Protein AF-A0A1V0U091-F1 (afdb_monomer_lite)

InterPro domains:
  IPR003346 Transposase IS116/IS110/IS902, C-terminal [PF02371] (34-98)
  IPR047650 Transposase IS110-like [PTHR33055] (3-89)

Organism: NCBI:txid553510

Sequence (161 aa):
MVHTLAKSVLALDEEIAGVDAQIAARFREHRDAEVILSMPGTGLTLDAEFIACTGSDMDAFGSAGRLAGVAGLAPVPRDSGRITGNMRRPHRYHCRLLRVYSPPASVRHPEPSTTTRGPRARATSRQSLPSPAVASTCCGHSSATKRHYSVQPPEPEAVPA

Foldseek 3Di:
DVVVVVVVVVVVVVVVVVVLVVLLVVLVVQPCSVVLVVDPPADSVLSSLLCVVCVVDPCVQVDPVSVCVQLQVFFDWPDDPVRGPRTHRDPDHDPSSVCRVCPVVVPPPPDPDPDPDDDDPDDDDDDDDDDDDDDDDDDDDDDPDPDPPDPDDDDDDDDDD

Structure (mmCIF, N/CA/C/O backbone):
data_AF-A0A1V0U091-F1
#
_entry.id   AF-A0A1V0U091-F1
#
loop_
_atom_site.group_PDB
_atom_site.id
_atom_site.type_symbol
_atom_site.label_atom_id
_atom_site.label_alt_id
_atom_site.label_comp_id
_atom_site.label_asym_id
_atom_site.label_entity_id
_atom_site.label_seq_id
_atom_site.pdbx_PDB_ins_code
_atom_site.Cartn_x
_atom_site.Cartn_y
_atom_site.Cartn_z
_atom_site.occupancy
_atom_site.B_iso_or_equiv
_atom_site.auth_seq_id
_atom_site.auth_comp_id
_atom_site.auth_asym_id
_atom_site.auth_atom_id
_atom_site.pdbx_PDB_model_num
ATOM 1 N N . MET A 1 1 ? -25.895 10.738 25.294 1.00 82.31 1 MET A N 1
ATOM 2 C CA . MET A 1 1 ? -25.303 11.122 23.992 1.00 82.31 1 MET A CA 1
ATOM 3 C C . MET A 1 1 ? -23.923 10.499 23.786 1.00 82.31 1 MET A C 1
ATOM 5 O O . MET A 1 1 ? -23.802 9.668 22.901 1.00 82.31 1 MET A O 1
ATOM 9 N N . VAL A 1 2 ? -22.919 10.797 24.624 1.00 95.06 2 VAL A N 1
ATOM 10 C CA . VAL A 1 2 ? -21.547 10.247 24.478 1.00 95.06 2 VAL A CA 1
ATOM 11 C C . VAL A 1 2 ? -21.509 8.713 24.474 1.00 95.06 2 VAL A C 1
ATOM 13 O O . VAL A 1 2 ? -20.896 8.117 23.600 1.00 95.06 2 VAL A O 1
ATOM 16 N N . HIS A 1 3 ? -22.240 8.066 25.384 1.00 95.44 3 HIS A N 1
ATOM 17 C CA . HIS A 1 3 ? -22.330 6.602 25.442 1.00 95.44 3 HIS A CA 1
ATOM 18 C C . HIS A 1 3 ? -22.890 5.965 24.153 1.00 95.44 3 HIS A C 1
ATOM 20 O O . HIS A 1 3 ? -22.459 4.887 23.759 1.00 95.44 3 HIS A O 1
ATOM 26 N N . THR A 1 4 ? -23.824 6.631 23.469 1.00 96.94 4 THR A N 1
ATOM 27 C CA . THR A 1 4 ? -24.387 6.139 22.201 1.00 96.94 4 THR A CA 1
ATOM 28 C C . THR A 1 4 ? -23.356 6.206 21.074 1.00 96.94 4 THR A C 1
ATOM 30 O O . THR A 1 4 ? -23.215 5.244 20.330 1.00 96.94 4 THR A O 1
ATOM 33 N N . LEU A 1 5 ? -22.598 7.305 20.990 1.00 97.31 5 LEU A N 1
ATOM 34 C CA . LEU A 1 5 ? -21.526 7.466 20.001 1.00 97.31 5 LEU A CA 1
ATOM 35 C C . LEU A 1 5 ? -20.358 6.503 20.254 1.00 97.31 5 LEU A C 1
ATOM 37 O O . LEU A 1 5 ? -19.801 5.944 19.318 1.00 97.31 5 LEU A O 1
ATOM 41 N N . ALA A 1 6 ? -20.011 6.263 21.520 1.00 97.38 6 ALA A N 1
ATOM 42 C CA . ALA A 1 6 ? -18.986 5.282 21.866 1.00 97.38 6 ALA A CA 1
ATOM 43 C C . ALA A 1 6 ? -19.374 3.875 21.379 1.00 97.38 6 ALA A C 1
ATOM 45 O O . ALA A 1 6 ? -18.559 3.185 20.776 1.00 97.38 6 ALA A O 1
ATOM 46 N N . LYS A 1 7 ? -20.641 3.481 21.564 1.00 97.62 7 LYS A N 1
ATOM 47 C CA . LYS A 1 7 ? -21.156 2.206 21.048 1.00 97.62 7 LYS A CA 1
ATOM 48 C C . LYS A 1 7 ? -21.114 2.117 19.523 1.00 97.62 7 LYS A C 1
ATOM 50 O O . LYS A 1 7 ? -20.792 1.056 19.007 1.00 97.62 7 LYS A O 1
ATOM 55 N N . SER A 1 8 ? -21.418 3.201 18.805 1.00 97.12 8 SER A N 1
ATOM 56 C CA . SER A 1 8 ? -21.365 3.176 17.339 1.00 97.12 8 SER A CA 1
ATOM 57 C C . SER A 1 8 ? -19.942 3.054 16.803 1.00 97.12 8 SER A C 1
ATOM 59 O O . SER A 1 8 ? -19.742 2.367 15.813 1.00 97.12 8 SER A O 1
ATOM 61 N N . VAL A 1 9 ? -18.956 3.690 17.447 1.00 97.75 9 VAL A N 1
ATOM 62 C CA . VAL A 1 9 ? -17.548 3.556 17.033 1.00 97.75 9 VAL A CA 1
ATOM 63 C C . VAL A 1 9 ? -17.083 2.106 17.171 1.00 97.75 9 VAL A C 1
ATOM 65 O O . VAL A 1 9 ? -16.547 1.563 16.217 1.00 97.75 9 VAL A O 1
ATOM 68 N N . LEU A 1 10 ? -17.387 1.450 18.295 1.00 97.88 10 LEU A N 1
ATOM 69 C CA . LEU A 1 10 ? -17.025 0.042 18.498 1.00 97.88 10 LEU A CA 1
ATOM 70 C C . LEU A 1 10 ? -17.687 -0.892 17.475 1.00 97.88 10 LEU A C 1
ATOM 72 O O . LEU A 1 10 ? -17.038 -1.793 16.958 1.00 97.88 10 LEU A O 1
ATOM 76 N N . ALA A 1 11 ? -18.961 -0.657 17.151 1.00 97.75 11 ALA A N 1
ATOM 77 C CA . ALA A 1 11 ? -19.652 -1.437 16.126 1.00 97.75 11 ALA A CA 1
ATOM 78 C C . ALA A 1 11 ? -19.015 -1.258 14.733 1.00 97.75 11 ALA A C 1
ATOM 80 O O . ALA A 1 11 ? -18.899 -2.222 13.981 1.00 97.75 11 ALA A O 1
ATOM 81 N N . LEU A 1 12 ? -18.569 -0.042 14.396 1.00 98.25 12 LEU A N 1
ATOM 82 C CA . LEU A 1 12 ? -17.850 0.215 13.145 1.00 98.25 12 LEU A CA 1
ATOM 83 C C . LEU A 1 12 ? -16.469 -0.450 13.129 1.00 98.25 12 LEU A C 1
ATOM 85 O O . LEU A 1 12 ? -16.063 -0.948 12.085 1.00 98.25 12 LEU A O 1
ATOM 89 N N . ASP A 1 13 ? -15.764 -0.497 14.260 1.00 98.12 13 ASP A N 1
ATOM 90 C CA . ASP A 1 13 ? -14.482 -1.205 14.358 1.00 98.12 13 ASP A CA 1
ATOM 91 C C . ASP A 1 13 ? -14.653 -2.713 14.083 1.00 98.12 13 ASP A C 1
ATOM 93 O O . ASP A 1 13 ? -13.845 -3.311 13.369 1.00 98.12 13 ASP A O 1
ATOM 97 N N . GLU A 1 14 ? -15.732 -3.325 14.586 1.00 98.00 14 GLU A N 1
ATOM 98 C CA . GLU A 1 14 ? -16.085 -4.723 14.294 1.00 98.00 14 GLU A CA 1
ATOM 99 C C . GLU A 1 14 ? -16.421 -4.938 12.809 1.00 98.00 14 GLU A C 1
ATOM 101 O O . GLU A 1 14 ? -15.970 -5.914 12.203 1.00 98.00 14 GLU A O 1
ATOM 106 N N . GLU A 1 15 ? -17.171 -4.017 12.199 1.00 97.94 15 GLU A N 1
ATOM 107 C CA . GLU A 1 15 ? -17.507 -4.074 10.773 1.00 97.94 15 GLU A CA 1
ATOM 108 C C . GLU A 1 15 ? -16.257 -3.944 9.890 1.00 97.94 15 GLU A C 1
ATOM 110 O O . GLU A 1 15 ? -16.070 -4.735 8.962 1.00 97.94 15 GLU A O 1
ATOM 115 N N . ILE A 1 16 ? -15.355 -3.010 10.217 1.00 96.56 16 ILE A N 1
ATOM 116 C CA . ILE A 1 16 ? -14.068 -2.836 9.530 1.00 96.56 16 ILE A CA 1
ATOM 117 C C . ILE A 1 16 ? -13.248 -4.124 9.615 1.00 96.56 16 ILE A C 1
ATOM 119 O O . ILE A 1 16 ? -12.776 -4.611 8.588 1.00 96.56 16 ILE A O 1
ATOM 123 N N . ALA A 1 17 ? -13.138 -4.726 10.802 1.00 96.06 17 ALA A N 1
ATOM 124 C CA . ALA A 1 17 ? -12.418 -5.984 10.978 1.00 96.06 17 ALA A CA 1
ATOM 125 C C . ALA A 1 17 ? -13.036 -7.129 10.151 1.00 96.06 17 ALA A C 1
ATOM 127 O O . ALA A 1 17 ? -12.316 -7.940 9.561 1.00 96.06 17 ALA A O 1
ATOM 128 N N . GLY A 1 18 ? -14.368 -7.181 10.065 1.00 97.25 18 GLY A N 1
ATOM 129 C CA . GLY A 1 18 ? -15.083 -8.144 9.231 1.00 97.25 18 GLY A CA 1
ATOM 130 C C . GLY A 1 18 ? -14.813 -7.961 7.734 1.00 97.25 18 GLY A C 1
ATOM 131 O O . GLY A 1 18 ? -14.647 -8.945 7.008 1.00 97.25 18 GLY A O 1
ATOM 132 N N . VAL A 1 19 ? -14.736 -6.717 7.258 1.00 96.62 19 VAL A N 1
ATOM 133 C CA . VAL A 1 19 ? -14.387 -6.402 5.864 1.00 96.62 19 VAL A CA 1
ATOM 134 C C . VAL A 1 19 ? -12.919 -6.720 5.580 1.00 96.62 19 VAL A C 1
ATOM 136 O O . VAL A 1 19 ? -12.627 -7.352 4.565 1.00 96.62 19 VAL A O 1
ATOM 139 N N . ASP A 1 20 ? -11.999 -6.379 6.482 1.00 95.00 20 ASP A N 1
ATOM 140 C CA . ASP A 1 20 ? -10.574 -6.705 6.349 1.00 95.00 20 ASP A CA 1
ATOM 141 C C . ASP A 1 20 ? -10.347 -8.220 6.235 1.00 95.00 20 ASP A C 1
ATOM 143 O O . ASP A 1 20 ? -9.554 -8.679 5.407 1.00 95.00 20 ASP A O 1
ATOM 147 N N . ALA A 1 21 ? -11.088 -9.023 7.005 1.00 94.75 21 ALA A N 1
ATOM 148 C CA . ALA A 1 21 ? -11.035 -10.480 6.912 1.00 94.75 21 ALA A CA 1
ATOM 149 C C . ALA A 1 21 ? -11.513 -10.999 5.544 1.00 94.75 21 ALA A C 1
ATOM 151 O O . ALA A 1 21 ? -10.893 -11.901 4.973 1.00 94.75 21 ALA A O 1
ATOM 152 N N . GLN A 1 22 ? -12.580 -10.413 4.992 1.00 96.31 22 GLN A N 1
ATOM 153 C CA . GLN A 1 22 ? -13.084 -10.758 3.660 1.00 96.31 22 GLN A CA 1
ATOM 154 C C . GLN A 1 22 ? -12.094 -10.368 2.560 1.00 96.31 22 GLN A C 1
ATOM 156 O O . GLN A 1 22 ? -11.820 -11.177 1.672 1.00 96.31 22 GLN A O 1
ATOM 161 N N . ILE A 1 23 ? -11.506 -9.170 2.644 1.00 95.19 23 ILE A N 1
ATOM 162 C CA . ILE A 1 23 ? -10.446 -8.722 1.733 1.00 95.19 23 ILE A CA 1
ATOM 163 C C . ILE A 1 23 ? -9.276 -9.704 1.786 1.00 95.19 23 ILE A C 1
ATOM 165 O O . ILE A 1 23 ? -8.797 -10.148 0.744 1.00 95.19 23 ILE A O 1
ATOM 169 N N . ALA A 1 24 ? -8.851 -10.102 2.986 1.00 91.69 24 ALA A N 1
ATOM 170 C CA . ALA A 1 24 ? -7.741 -11.026 3.148 1.00 91.69 24 ALA A CA 1
ATOM 171 C C . ALA A 1 24 ? -8.029 -12.422 2.586 1.00 91.69 24 ALA A C 1
ATOM 173 O O . ALA A 1 24 ? -7.140 -13.042 2.004 1.00 91.69 24 ALA A O 1
ATOM 174 N N . ALA A 1 25 ? -9.251 -12.931 2.750 1.00 94.19 25 ALA A N 1
ATOM 175 C CA . ALA A 1 25 ? -9.660 -14.199 2.153 1.00 94.19 25 ALA A CA 1
ATOM 176 C C . ALA A 1 25 ? -9.599 -14.132 0.620 1.00 94.19 25 ALA A C 1
ATOM 178 O O . ALA A 1 25 ? 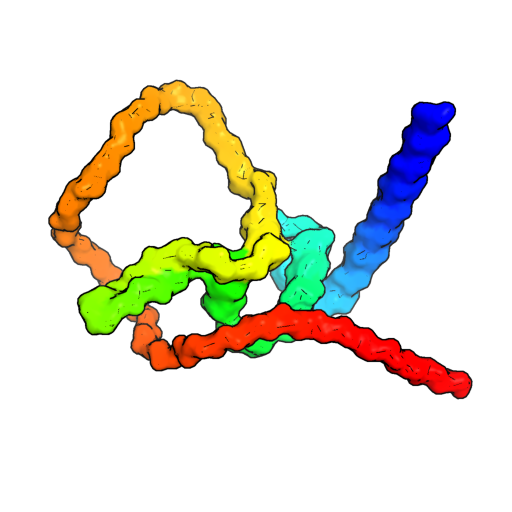-8.920 -14.950 0.004 1.00 94.19 25 ALA A O 1
ATOM 179 N N . ARG A 1 26 ? -10.207 -13.102 0.018 1.00 94.31 26 ARG A N 1
ATOM 180 C CA . ARG A 1 26 ? -10.216 -12.905 -1.440 1.00 94.31 26 ARG A CA 1
ATOM 181 C C . ARG A 1 26 ? -8.832 -12.676 -2.024 1.00 94.31 26 ARG A C 1
ATOM 183 O O . ARG A 1 26 ? -8.519 -13.201 -3.084 1.00 94.31 26 ARG A O 1
ATOM 190 N N . PHE A 1 27 ? -7.985 -11.929 -1.326 1.00 93.50 27 PHE A N 1
ATOM 191 C CA . PHE A 1 27 ? -6.618 -11.695 -1.766 1.00 93.50 27 PHE A CA 1
ATOM 192 C C . PHE A 1 27 ? -5.823 -13.002 -1.873 1.00 93.50 27 PHE A C 1
ATOM 194 O O . PHE A 1 27 ? -5.111 -13.192 -2.851 1.00 93.50 27 PHE A O 1
ATOM 201 N N . ARG A 1 28 ? -5.980 -13.937 -0.924 1.00 92.25 28 ARG A N 1
ATOM 202 C CA . ARG A 1 28 ? -5.284 -15.238 -0.966 1.00 92.25 28 ARG A CA 1
ATOM 203 C C . ARG A 1 28 ? -5.721 -16.134 -2.129 1.00 92.25 28 ARG A C 1
ATOM 205 O O . ARG A 1 28 ? -4.957 -17.007 -2.516 1.00 92.25 28 ARG A O 1
ATOM 212 N N . GLU A 1 29 ? -6.917 -15.927 -2.678 1.00 93.81 29 GLU A N 1
ATOM 213 C CA . GLU A 1 29 ? -7.409 -16.643 -3.867 1.00 93.81 29 GLU A CA 1
ATOM 214 C C . GLU A 1 29 ? -6.777 -16.116 -5.172 1.00 93.81 29 GLU A C 1
ATOM 216 O O . GLU A 1 29 ? -6.916 -16.737 -6.225 1.00 93.81 29 GLU A O 1
ATOM 221 N N . HIS A 1 30 ? -6.086 -14.971 -5.134 1.00 92.06 30 HIS A N 1
ATOM 222 C CA . HIS A 1 30 ? -5.534 -14.334 -6.324 1.00 92.06 30 HIS A CA 1
ATOM 223 C C . HIS A 1 30 ? -4.257 -15.027 -6.827 1.00 92.06 30 HIS A C 1
ATOM 225 O O . HIS A 1 30 ? -3.364 -15.355 -6.049 1.00 92.06 30 HIS A O 1
ATOM 231 N N . ARG A 1 31 ? -4.116 -15.154 -8.155 1.00 91.94 31 ARG A N 1
ATOM 232 C CA . ARG A 1 31 ? -2.970 -15.821 -8.811 1.00 91.94 31 ARG A CA 1
ATOM 233 C C . ARG A 1 31 ? -1.598 -15.276 -8.388 1.00 91.94 31 ARG A C 1
ATOM 235 O O . ARG A 1 31 ? -0.650 -16.033 -8.238 1.00 91.94 31 ARG A O 1
ATOM 242 N N . ASP A 1 32 ? -1.513 -13.963 -8.178 1.00 89.25 32 ASP A N 1
ATOM 243 C CA . ASP A 1 32 ? -0.262 -13.254 -7.874 1.00 89.25 32 ASP A CA 1
ATOM 244 C C . ASP A 1 32 ? -0.019 -13.095 -6.360 1.00 89.25 32 ASP A C 1
ATOM 246 O O . ASP A 1 32 ? 0.958 -12.467 -5.952 1.00 89.25 32 ASP A O 1
ATOM 250 N N . ALA A 1 33 ? -0.903 -13.638 -5.513 1.00 91.25 33 ALA A N 1
ATOM 251 C CA . ALA A 1 33 ? -0.873 -13.414 -4.069 1.00 91.25 33 ALA A CA 1
ATOM 252 C C . ALA A 1 33 ? 0.433 -13.892 -3.426 1.00 91.25 33 ALA A C 1
ATOM 254 O O . ALA A 1 33 ? 1.016 -13.175 -2.620 1.00 91.25 33 ALA A O 1
ATOM 255 N N . GLU A 1 34 ? 0.921 -15.075 -3.805 1.00 90.19 34 GLU A N 1
ATOM 256 C CA . GLU A 1 34 ? 2.153 -15.647 -3.252 1.00 90.19 34 GLU A CA 1
ATOM 257 C C . GLU A 1 34 ? 3.379 -14.777 -3.570 1.00 90.19 34 GLU A C 1
ATOM 259 O O . GLU A 1 34 ? 4.201 -14.500 -2.695 1.00 90.19 34 GLU A O 1
ATOM 264 N N . VAL A 1 35 ? 3.463 -14.273 -4.805 1.00 90.19 35 VAL A N 1
ATOM 265 C CA . VAL A 1 35 ? 4.555 -13.394 -5.243 1.00 90.19 35 VAL A CA 1
ATOM 266 C C . VAL A 1 35 ? 4.499 -12.060 -4.505 1.00 90.19 35 VAL A C 1
ATOM 268 O O . VAL A 1 35 ? 5.529 -11.581 -4.036 1.00 90.19 35 VAL A O 1
ATOM 271 N N . ILE A 1 36 ? 3.315 -11.468 -4.362 1.00 88.75 36 ILE A N 1
ATOM 272 C CA . ILE A 1 36 ? 3.157 -10.182 -3.675 1.00 88.75 36 ILE A CA 1
ATOM 273 C C . ILE A 1 36 ? 3.461 -10.324 -2.174 1.00 88.75 36 ILE A C 1
ATOM 275 O O . ILE A 1 36 ? 4.223 -9.525 -1.642 1.00 88.75 36 ILE A O 1
ATOM 279 N N . LEU A 1 37 ? 2.976 -11.381 -1.511 1.00 88.56 37 LEU A N 1
ATOM 280 C CA . LEU A 1 37 ? 3.252 -11.656 -0.090 1.00 88.56 37 LEU A CA 1
ATOM 281 C C . LEU A 1 37 ? 4.724 -11.955 0.198 1.00 88.56 37 LEU A C 1
ATOM 283 O O . LEU A 1 37 ? 5.174 -11.802 1.333 1.00 88.56 37 LEU A O 1
ATOM 287 N N . SER A 1 38 ? 5.480 -12.395 -0.810 1.00 87.25 38 SER A N 1
ATOM 288 C CA . SER A 1 38 ? 6.923 -12.597 -0.669 1.00 87.25 38 SER A CA 1
ATOM 289 C C . SER A 1 38 ? 7.685 -11.280 -0.471 1.00 87.25 38 SER A C 1
ATOM 291 O O . SER A 1 38 ? 8.830 -11.293 -0.010 1.00 87.25 38 SER A O 1
ATOM 293 N N . MET A 1 39 ? 7.074 -10.133 -0.799 1.00 82.88 39 MET A N 1
ATOM 294 C CA . MET A 1 39 ? 7.708 -8.835 -0.626 1.00 82.88 39 MET A CA 1
ATOM 295 C C . MET A 1 39 ? 7.791 -8.450 0.859 1.00 82.88 39 MET A C 1
ATOM 297 O O . MET A 1 39 ? 6.788 -8.436 1.571 1.00 82.88 39 MET A O 1
ATOM 301 N N . PRO A 1 40 ? 8.983 -8.089 1.365 1.00 76.12 40 PRO A N 1
ATOM 302 C CA . PRO A 1 40 ? 9.135 -7.731 2.764 1.00 76.12 40 PRO A CA 1
ATOM 303 C C . PRO A 1 40 ? 8.490 -6.373 3.060 1.00 76.12 40 PRO A C 1
ATOM 305 O O . PRO A 1 40 ? 8.725 -5.386 2.363 1.00 76.12 40 PRO A O 1
ATOM 308 N N . GLY A 1 41 ? 7.760 -6.299 4.173 1.00 73.81 41 GLY A N 1
ATOM 309 C CA . GLY A 1 41 ? 7.286 -5.033 4.736 1.00 73.81 41 GLY A CA 1
ATOM 310 C C . GLY A 1 41 ? 5.954 -4.528 4.182 1.00 73.81 41 GLY A C 1
ATOM 311 O O . GLY A 1 41 ? 5.516 -3.455 4.600 1.00 73.81 41 GLY A O 1
ATOM 312 N N . THR A 1 42 ? 5.294 -5.286 3.307 1.00 74.81 42 THR A N 1
ATOM 313 C CA . THR A 1 42 ? 3.906 -5.046 2.916 1.00 74.81 42 THR A CA 1
ATOM 314 C C . THR A 1 42 ? 2.972 -5.945 3.731 1.00 74.81 42 THR A C 1
ATOM 316 O O . THR A 1 42 ? 3.319 -7.053 4.133 1.00 74.81 42 THR A O 1
ATOM 319 N N . GLY A 1 43 ? 1.829 -5.391 4.134 1.00 84.25 43 GLY A N 1
ATOM 320 C CA . GLY A 1 43 ? 0.805 -6.122 4.879 1.00 84.25 43 GLY A CA 1
ATOM 321 C C . GLY A 1 43 ? -0.329 -6.526 3.949 1.00 84.25 43 GLY A C 1
ATOM 322 O O . GLY A 1 43 ? -0.586 -5.839 2.967 1.00 84.25 43 GLY A O 1
ATOM 323 N N . LEU A 1 44 ? -1.077 -7.559 4.324 1.00 89.38 44 LEU A N 1
ATOM 324 C CA . LEU A 1 44 ? -2.125 -8.177 3.502 1.00 89.38 44 LEU A CA 1
ATOM 325 C C . LEU A 1 44 ? -3.141 -7.165 2.922 1.00 89.38 44 LEU A C 1
ATOM 327 O O . LEU A 1 44 ? -3.488 -7.226 1.746 1.00 89.38 44 LEU A O 1
ATOM 331 N N . THR A 1 45 ? -3.565 -6.172 3.710 1.00 88.19 45 THR A N 1
ATOM 332 C CA . THR A 1 45 ? -4.460 -5.096 3.243 1.00 88.19 45 THR A CA 1
ATOM 333 C C . THR A 1 45 ? -3.790 -4.165 2.223 1.00 88.19 45 THR A C 1
ATOM 335 O O . THR A 1 45 ? -4.435 -3.724 1.274 1.00 88.19 45 THR A O 1
ATOM 338 N N . LEU A 1 46 ? -2.496 -3.866 2.390 1.00 89.38 46 LEU A N 1
ATOM 339 C CA . LEU A 1 46 ? -1.725 -3.058 1.435 1.00 89.38 46 LEU A CA 1
ATOM 340 C C . LEU A 1 46 ? -1.451 -3.837 0.145 1.00 89.38 46 LEU A C 1
ATOM 342 O O . LEU A 1 46 ? -1.476 -3.259 -0.937 1.00 89.38 46 LEU A O 1
ATOM 346 N N . ASP A 1 47 ? -1.245 -5.145 0.249 1.00 90.56 47 ASP A N 1
ATOM 347 C CA . ASP A 1 47 ? -1.066 -6.026 -0.902 1.00 90.56 47 ASP A CA 1
ATOM 348 C C . ASP A 1 47 ? -2.363 -6.165 -1.712 1.00 90.56 47 ASP A C 1
ATOM 350 O O . ASP A 1 47 ? -2.353 -6.106 -2.943 1.00 90.56 47 ASP A O 1
ATOM 354 N N . ALA A 1 48 ? -3.511 -6.246 -1.037 1.00 92.50 48 ALA A N 1
ATOM 355 C CA . ALA A 1 48 ? -4.811 -6.169 -1.695 1.00 92.50 48 ALA A CA 1
ATOM 356 C C . ALA A 1 48 ? -5.033 -4.799 -2.362 1.00 92.50 48 ALA A C 1
ATOM 358 O O . ALA A 1 48 ? -5.508 -4.729 -3.499 1.00 92.50 48 ALA A O 1
ATOM 359 N N . GLU A 1 49 ? -4.633 -3.706 -1.700 1.00 91.38 49 GLU A N 1
ATOM 360 C CA . GLU A 1 49 ? -4.654 -2.360 -2.285 1.00 91.38 49 GLU A CA 1
ATOM 361 C C . GLU A 1 49 ? -3.759 -2.274 -3.532 1.00 91.38 49 GLU A C 1
ATOM 363 O O . GLU A 1 49 ? -4.132 -1.615 -4.504 1.00 91.38 49 GLU A O 1
ATOM 368 N N . PHE A 1 50 ? -2.614 -2.963 -3.548 1.00 91.00 50 PHE A N 1
ATOM 369 C CA . PHE A 1 50 ? -1.738 -3.027 -4.713 1.00 91.00 50 PHE A CA 1
ATOM 370 C C . PHE A 1 50 ? -2.446 -3.626 -5.923 1.00 91.00 50 PHE A C 1
ATOM 372 O O . PHE A 1 50 ? -2.492 -2.968 -6.962 1.00 91.00 50 PHE A O 1
ATOM 379 N N . ILE A 1 51 ? -3.059 -4.804 -5.773 1.00 91.38 51 ILE A N 1
ATOM 380 C CA . ILE A 1 51 ? -3.810 -5.462 -6.853 1.00 91.38 51 ILE A CA 1
ATOM 381 C C . ILE A 1 51 ? -4.963 -4.577 -7.330 1.00 91.38 51 ILE A C 1
ATOM 383 O O . ILE A 1 51 ? -5.164 -4.420 -8.534 1.00 91.38 51 ILE A O 1
ATOM 387 N N . ALA A 1 52 ? -5.691 -3.947 -6.406 1.00 91.25 52 ALA A N 1
ATOM 388 C CA . ALA A 1 52 ? -6.784 -3.042 -6.751 1.00 91.25 52 ALA A CA 1
ATOM 389 C C . ALA A 1 52 ? -6.300 -1.803 -7.529 1.00 91.25 52 ALA A C 1
ATOM 391 O O . ALA A 1 52 ? -6.998 -1.312 -8.414 1.00 91.25 52 ALA A O 1
ATOM 392 N N . CYS A 1 53 ? -5.105 -1.290 -7.220 1.00 89.94 53 CYS A N 1
ATOM 393 C CA . CYS A 1 53 ? -4.525 -0.134 -7.905 1.00 89.94 53 CYS A CA 1
ATOM 394 C C . CYS A 1 53 ? -3.904 -0.481 -9.265 1.00 89.94 53 CYS A C 1
ATOM 396 O O . CYS A 1 53 ? -3.875 0.379 -10.146 1.00 89.94 53 CYS A O 1
ATOM 398 N N . THR A 1 54 ? -3.360 -1.689 -9.427 1.00 87.94 54 THR A N 1
ATOM 399 C CA . THR A 1 54 ? -2.770 -2.153 -10.693 1.00 87.94 54 THR A CA 1
ATOM 400 C C . THR A 1 54 ? -3.785 -2.820 -11.613 1.00 87.94 54 THR A C 1
ATOM 402 O O . THR A 1 54 ? -3.528 -2.924 -12.806 1.00 87.94 54 THR A O 1
ATOM 405 N N . GLY A 1 55 ? -4.944 -3.225 -11.088 1.00 85.94 55 GLY A N 1
ATOM 406 C CA . GLY A 1 55 ? -5.991 -3.900 -11.849 1.00 85.94 55 GLY A CA 1
ATOM 407 C C . GLY A 1 55 ? -5.665 -5.359 -12.165 1.00 85.94 55 GLY A C 1
ATOM 408 O O . GLY A 1 55 ? -6.153 -5.868 -13.166 1.00 85.94 55 GLY A O 1
ATOM 409 N N . SER A 1 56 ? -4.835 -6.028 -11.352 1.00 82.62 56 SER A N 1
ATOM 410 C CA . SER A 1 56 ? -4.358 -7.422 -11.525 1.00 82.62 56 SER A CA 1
ATOM 411 C C . SER A 1 56 ? -3.530 -7.728 -12.786 1.00 82.62 56 SER A C 1
ATOM 413 O O . SER A 1 56 ? -2.962 -8.816 -12.896 1.00 82.62 56 SER A O 1
ATOM 415 N N . ASP A 1 57 ? -3.406 -6.776 -13.712 1.00 86.94 57 ASP A N 1
ATOM 416 C CA . ASP A 1 57 ? -2.623 -6.912 -14.936 1.00 86.94 57 ASP A CA 1
ATOM 417 C C . ASP A 1 57 ? -1.350 -6.053 -14.884 1.00 86.94 57 ASP A C 1
ATOM 419 O O . ASP A 1 57 ? -1.352 -4.840 -15.111 1.00 86.94 57 ASP A O 1
ATOM 423 N N . MET A 1 58 ? -0.232 -6.703 -14.565 1.00 84.12 58 MET A N 1
ATOM 424 C CA . MET A 1 58 ? 1.082 -6.062 -14.504 1.00 84.12 58 MET A CA 1
ATOM 425 C C . MET A 1 58 ? 1.662 -5.790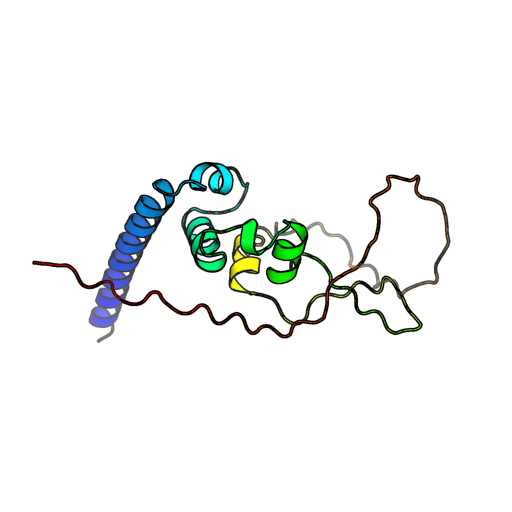 -15.901 1.00 84.12 58 MET A C 1
ATOM 427 O O . MET A 1 58 ? 2.486 -4.878 -16.050 1.00 84.12 58 MET A O 1
ATOM 431 N N . ASP A 1 59 ? 1.198 -6.506 -16.931 1.00 86.94 59 ASP A N 1
ATOM 432 C CA . ASP A 1 59 ? 1.665 -6.333 -18.309 1.00 86.94 59 ASP A CA 1
ATOM 433 C C . ASP A 1 59 ? 1.222 -4.982 -18.880 1.00 86.94 59 ASP A C 1
ATOM 435 O O . ASP A 1 59 ? 1.936 -4.386 -19.693 1.00 86.94 59 ASP A O 1
ATOM 439 N N . ALA A 1 60 ? 0.131 -4.409 -18.359 1.00 87.06 60 ALA A N 1
ATOM 440 C CA . ALA A 1 60 ? -0.312 -3.052 -18.677 1.00 87.06 60 ALA A CA 1
ATOM 441 C C . ALA A 1 60 ? 0.769 -1.982 -18.412 1.00 87.06 60 ALA A C 1
ATOM 443 O O . ALA A 1 60 ? 0.829 -0.953 -19.096 1.00 87.06 60 ALA A O 1
ATOM 444 N N . PHE A 1 61 ? 1.672 -2.213 -17.451 1.00 86.31 61 PHE A N 1
ATOM 445 C CA . PHE A 1 61 ? 2.806 -1.323 -17.193 1.00 86.31 61 PHE A CA 1
ATOM 446 C C . PHE A 1 61 ? 3.987 -1.608 -18.132 1.00 86.31 61 PHE A C 1
ATOM 448 O O . PHE A 1 61 ? 4.789 -0.711 -18.413 1.00 86.31 61 PHE A O 1
ATOM 455 N N . GLY A 1 62 ? 4.113 -2.827 -18.652 1.00 90.25 62 GLY A N 1
ATOM 456 C CA . GLY A 1 62 ? 5.165 -3.270 -19.572 1.00 90.25 62 GLY A CA 1
ATOM 457 C C . GLY A 1 62 ? 6.573 -3.358 -18.968 1.00 90.25 62 GLY A C 1
ATOM 458 O O . GLY A 1 62 ? 7.438 -4.018 -19.531 1.00 90.25 62 GLY A O 1
ATOM 459 N N . SER A 1 63 ? 6.843 -2.696 -17.838 1.00 89.81 63 SER A N 1
ATOM 460 C CA . SER A 1 63 ? 8.065 -2.891 -17.057 1.00 89.81 63 SER A CA 1
ATOM 461 C C . SER A 1 63 ? 7.901 -2.448 -15.605 1.00 89.81 63 SER A C 1
ATOM 463 O O . SER A 1 63 ? 7.170 -1.500 -15.297 1.00 89.81 63 SER A O 1
ATOM 465 N N . ALA A 1 64 ? 8.679 -3.069 -14.714 1.00 88.31 64 ALA A N 1
ATOM 466 C CA . ALA A 1 64 ? 8.769 -2.667 -13.311 1.00 88.31 64 ALA A CA 1
ATOM 467 C C . ALA A 1 64 ? 9.223 -1.202 -13.154 1.00 88.31 64 ALA A C 1
ATOM 469 O O . ALA A 1 64 ? 8.743 -0.488 -12.278 1.00 88.31 64 ALA A O 1
ATOM 470 N N . GLY A 1 65 ? 10.095 -0.714 -14.045 1.00 88.62 65 GLY A N 1
ATOM 471 C CA . GLY A 1 65 ? 10.529 0.685 -14.054 1.00 88.62 65 GLY A CA 1
ATOM 472 C C . GLY A 1 65 ? 9.392 1.662 -14.370 1.00 88.62 65 GLY A C 1
ATOM 473 O O . GLY A 1 65 ? 9.297 2.719 -13.742 1.00 88.62 65 GLY A O 1
ATOM 474 N N . ARG A 1 66 ? 8.484 1.306 -15.294 1.00 88.50 66 ARG A N 1
ATOM 475 C CA . ARG A 1 66 ? 7.301 2.133 -15.572 1.00 88.50 66 ARG A CA 1
ATOM 476 C C . ARG A 1 66 ? 6.349 2.137 -14.377 1.00 88.50 66 ARG A C 1
ATOM 478 O O . ARG A 1 66 ? 5.882 3.212 -14.002 1.00 88.50 66 ARG A O 1
ATOM 485 N N . LEU A 1 67 ? 6.120 0.985 -13.744 1.00 90.81 67 LEU A N 1
ATOM 486 C CA . LEU A 1 67 ? 5.324 0.894 -12.517 1.00 90.81 67 LEU A CA 1
ATOM 487 C C . LEU A 1 67 ? 5.922 1.752 -11.393 1.00 90.81 67 LEU A C 1
ATOM 489 O O . LEU A 1 67 ? 5.212 2.555 -10.788 1.00 90.81 67 LEU A O 1
ATOM 493 N N . ALA A 1 68 ? 7.236 1.674 -11.174 1.00 89.56 68 ALA A N 1
ATOM 494 C CA . ALA A 1 68 ? 7.942 2.492 -10.189 1.00 89.56 68 ALA A CA 1
ATOM 495 C C . ALA A 1 68 ? 7.824 3.999 -10.486 1.00 89.56 68 ALA A C 1
ATOM 497 O O . ALA A 1 68 ? 7.730 4.810 -9.563 1.00 89.56 68 ALA A O 1
ATOM 498 N N . GLY A 1 69 ? 7.782 4.388 -11.763 1.00 89.75 69 GLY A N 1
ATOM 499 C CA . GLY A 1 69 ? 7.506 5.762 -12.184 1.00 89.75 69 GLY A CA 1
ATOM 500 C C . GLY A 1 69 ? 6.080 6.217 -11.854 1.00 89.75 69 GLY A C 1
ATOM 501 O O . GLY A 1 69 ? 5.900 7.316 -11.330 1.00 89.75 69 GLY A O 1
ATOM 502 N N . VAL A 1 70 ? 5.070 5.372 -12.097 1.00 89.69 70 VAL A N 1
ATOM 503 C CA . VAL A 1 70 ? 3.659 5.658 -11.757 1.00 89.69 70 VAL A CA 1
ATOM 504 C C . VAL A 1 70 ? 3.458 5.746 -10.243 1.00 89.69 70 VAL A C 1
ATOM 506 O O . VAL A 1 70 ? 2.790 6.663 -9.757 1.00 89.69 70 VAL A O 1
ATOM 509 N N . ALA A 1 71 ? 4.083 4.838 -9.492 1.00 90.81 71 ALA A N 1
ATOM 510 C CA . ALA A 1 71 ? 4.082 4.838 -8.034 1.00 90.81 71 ALA A CA 1
ATOM 511 C C . ALA A 1 71 ? 4.867 6.019 -7.436 1.00 90.81 71 ALA A C 1
ATOM 513 O O . ALA A 1 71 ? 4.724 6.314 -6.257 1.00 90.81 71 ALA A O 1
ATOM 514 N N . GLY A 1 72 ? 5.682 6.723 -8.228 1.00 91.06 72 GLY A N 1
ATOM 515 C CA . GLY A 1 72 ? 6.504 7.837 -7.752 1.00 91.06 72 GLY A CA 1
ATOM 516 C C . GLY A 1 72 ? 7.745 7.411 -6.963 1.00 91.06 72 GLY A C 1
ATOM 517 O O . GLY A 1 72 ? 8.350 8.251 -6.297 1.00 91.06 72 GLY A O 1
ATOM 518 N N . LEU A 1 73 ? 8.125 6.133 -7.049 1.00 89.44 73 LEU A N 1
ATOM 519 C CA . LEU A 1 73 ? 9.343 5.571 -6.459 1.00 89.44 73 LEU A CA 1
ATOM 520 C C . LEU A 1 73 ? 10.583 5.971 -7.259 1.00 89.44 73 LEU A C 1
ATOM 522 O O . LEU A 1 73 ? 11.622 6.298 -6.690 1.00 89.44 73 LEU A O 1
ATOM 526 N N . ALA A 1 74 ? 10.467 5.959 -8.589 1.00 89.81 74 ALA A N 1
ATOM 527 C C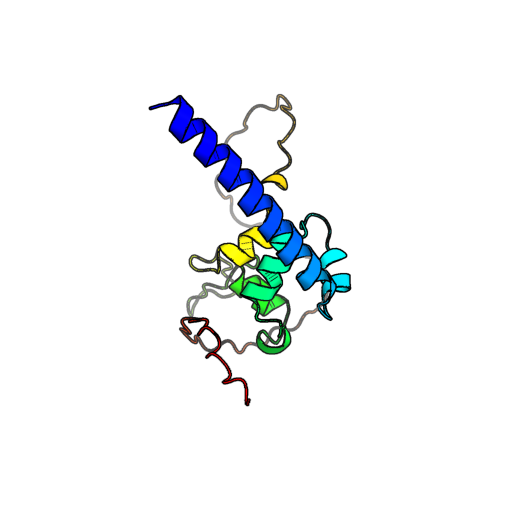A . ALA A 1 74 ? 11.564 6.312 -9.475 1.00 89.81 74 ALA A CA 1
ATOM 528 C C . ALA A 1 74 ? 11.593 7.830 -9.742 1.00 89.81 74 ALA A C 1
ATOM 530 O O . ALA A 1 74 ? 10.548 8.440 -10.002 1.00 89.81 74 ALA A O 1
ATOM 531 N N . PRO A 1 75 ? 12.778 8.469 -9.720 1.00 87.69 75 PRO A N 1
ATOM 532 C CA . PRO A 1 75 ? 12.909 9.843 -10.176 1.00 87.69 75 PRO A CA 1
ATOM 533 C C . PRO A 1 75 ? 12.597 9.941 -11.676 1.00 87.69 75 PRO A C 1
ATOM 535 O O . PRO A 1 75 ? 12.830 9.009 -12.441 1.00 87.69 75 PRO A O 1
ATOM 538 N N . VAL A 1 76 ? 12.090 11.095 -12.105 1.00 84.50 76 VAL A N 1
ATOM 539 C CA . VAL A 1 76 ? 11.676 11.340 -13.491 1.00 84.50 76 VAL A CA 1
ATOM 540 C C . VAL A 1 76 ? 12.646 12.328 -14.146 1.00 84.50 76 VAL A C 1
ATOM 542 O O . VAL A 1 76 ? 12.932 13.369 -13.540 1.00 84.50 76 VAL A O 1
ATOM 545 N N . PRO A 1 77 ? 13.142 12.056 -15.367 1.00 85.88 77 PRO A N 1
ATOM 546 C CA . PRO A 1 77 ? 13.955 13.015 -16.106 1.00 85.88 77 PRO A CA 1
ATOM 547 C C . PRO A 1 77 ? 13.178 14.313 -16.359 1.00 85.88 77 PRO A C 1
ATOM 549 O O . PRO A 1 77 ? 12.044 14.299 -16.840 1.00 85.88 77 PRO A O 1
ATOM 552 N N . ARG A 1 78 ? 13.787 15.454 -16.040 1.00 84.62 78 ARG A N 1
ATOM 553 C CA . ARG A 1 78 ? 13.310 16.797 -16.402 1.00 84.62 78 ARG A CA 1
ATOM 554 C C . ARG A 1 78 ? 14.347 17.486 -17.257 1.00 84.62 78 ARG A C 1
ATOM 556 O O . ARG A 1 78 ? 14.948 18.493 -16.870 1.00 84.62 78 ARG A O 1
ATOM 563 N N . ASP A 1 79 ? 14.549 16.894 -18.412 1.00 87.31 79 ASP A N 1
ATOM 564 C CA . ASP A 1 79 ? 15.525 17.368 -19.364 1.00 87.31 79 ASP A CA 1
ATOM 565 C C . ASP A 1 79 ? 14.961 18.591 -20.088 1.00 87.31 79 ASP A C 1
ATOM 567 O O . ASP A 1 79 ? 13.781 18.662 -20.433 1.00 87.31 79 ASP A O 1
ATOM 571 N N . SER A 1 80 ? 15.809 19.595 -20.261 1.00 83.12 80 SER A N 1
ATOM 572 C CA . SER A 1 80 ? 15.574 20.680 -21.210 1.00 83.12 80 SER A CA 1
ATOM 573 C C . SER A 1 80 ? 16.479 20.410 -22.405 1.00 83.12 80 SER A C 1
ATOM 575 O O . SER A 1 80 ? 17.488 19.738 -22.240 1.00 83.12 80 SER A O 1
ATOM 577 N N . GLY A 1 81 ? 16.185 20.910 -23.608 1.00 87.62 81 GLY A N 1
ATOM 578 C CA . GLY A 1 81 ? 16.977 20.571 -24.809 1.00 87.62 81 GLY A CA 1
ATOM 579 C C . GLY A 1 81 ? 18.504 20.781 -24.696 1.00 87.62 81 GLY A C 1
ATOM 580 O O . GLY A 1 81 ? 19.249 20.268 -25.520 1.00 87.62 81 GLY A O 1
ATOM 581 N N . ARG A 1 82 ? 18.978 21.500 -23.665 1.00 91.56 82 ARG A N 1
ATOM 582 C CA . ARG A 1 82 ? 20.397 21.700 -23.327 1.00 91.56 82 ARG A CA 1
ATOM 583 C C . ARG A 1 82 ? 20.926 20.808 -22.189 1.00 91.56 82 ARG A C 1
ATOM 585 O O . ARG A 1 82 ? 22.135 20.678 -22.040 1.00 91.56 82 ARG A O 1
ATOM 592 N N . ILE A 1 83 ? 20.060 20.267 -21.336 1.00 84.44 83 ILE A N 1
ATOM 593 C CA . ILE A 1 83 ? 20.423 19.513 -20.130 1.00 84.44 83 ILE A CA 1
ATOM 594 C C . ILE A 1 83 ? 19.746 18.148 -20.191 1.00 84.44 83 ILE A C 1
ATOM 596 O O . ILE A 1 83 ? 18.525 18.071 -20.091 1.00 84.44 83 ILE A O 1
ATOM 600 N N . THR A 1 84 ? 20.549 17.091 -20.284 1.00 87.88 84 THR A N 1
ATOM 601 C CA . THR A 1 84 ? 20.101 15.695 -20.275 1.00 87.88 84 THR A CA 1
ATOM 602 C C . THR A 1 84 ? 20.428 15.013 -18.943 1.00 87.88 84 THR A C 1
ATOM 604 O O . THR A 1 84 ? 21.392 15.378 -18.265 1.00 87.88 84 THR A O 1
ATOM 607 N N . GLY A 1 85 ? 19.618 14.035 -18.534 1.00 85.62 85 GLY A N 1
ATOM 608 C CA . GLY A 1 85 ? 19.816 13.284 -17.288 1.00 85.62 85 GLY A CA 1
ATOM 609 C C . GLY A 1 85 ? 19.500 14.064 -16.004 1.00 85.62 85 GLY A C 1
ATOM 610 O O . GLY A 1 85 ? 19.988 13.721 -14.926 1.00 85.62 85 GLY A O 1
ATOM 611 N N . ASN A 1 86 ? 18.689 15.120 -16.075 1.00 90.88 86 ASN A N 1
ATOM 612 C CA . ASN A 1 86 ? 18.266 15.907 -14.918 1.00 90.88 86 ASN A CA 1
ATOM 613 C C . ASN A 1 86 ? 17.136 15.191 -14.166 1.00 90.88 86 ASN A C 1
ATOM 615 O O . ASN A 1 86 ? 15.962 15.551 -14.268 1.00 90.88 86 ASN A O 1
ATOM 619 N N . MET A 1 87 ? 17.498 14.173 -13.391 1.00 89.25 87 MET A N 1
ATOM 620 C CA . MET A 1 87 ? 16.561 13.389 -12.587 1.00 89.25 87 MET A CA 1
ATOM 621 C C . MET A 1 87 ? 15.953 14.238 -11.464 1.00 89.25 87 MET A C 1
ATOM 623 O O . MET A 1 87 ? 16.658 14.830 -10.644 1.00 89.25 87 MET A O 1
ATOM 627 N N . ARG A 1 88 ? 14.621 14.314 -11.414 1.00 86.75 88 ARG A N 1
ATOM 628 C CA . ARG A 1 88 ? 13.874 15.090 -10.417 1.00 86.75 88 ARG A CA 1
ATOM 629 C C . ARG A 1 88 ? 12.814 14.239 -9.744 1.00 86.75 88 ARG A C 1
ATOM 631 O O . ARG A 1 88 ? 12.277 13.301 -10.325 1.00 86.75 88 ARG A O 1
ATOM 638 N N . ARG A 1 89 ? 12.466 14.620 -8.513 1.00 86.31 89 ARG A N 1
ATOM 639 C CA . ARG A 1 89 ? 11.322 14.032 -7.816 1.00 86.31 89 ARG A CA 1
ATOM 640 C C . ARG A 1 89 ? 10.044 14.264 -8.643 1.00 86.31 89 ARG A C 1
ATOM 642 O O . ARG A 1 89 ? 9.797 15.412 -9.038 1.00 86.31 89 ARG A O 1
ATOM 649 N N . PRO A 1 90 ? 9.233 13.225 -8.902 1.00 87.31 90 PRO A N 1
ATOM 650 C CA . PRO A 1 90 ? 7.948 13.393 -9.564 1.00 87.31 90 PRO A CA 1
ATOM 651 C C . PRO A 1 90 ? 7.020 14.274 -8.723 1.00 87.31 90 PRO A C 1
ATOM 653 O O . PRO A 1 90 ? 6.950 14.153 -7.502 1.00 87.31 90 PRO A O 1
ATOM 656 N N . HIS A 1 91 ? 6.302 15.177 -9.390 1.00 84.38 91 HIS A N 1
ATOM 657 C CA . HIS A 1 91 ? 5.312 16.043 -8.739 1.00 84.38 91 HIS A CA 1
ATOM 658 C C . HIS A 1 91 ? 3.906 15.428 -8.745 1.00 84.38 91 HIS A C 1
ATOM 660 O O . HIS A 1 91 ? 3.050 15.816 -7.960 1.00 84.38 91 HIS A O 1
ATOM 666 N N . ARG A 1 92 ? 3.659 14.490 -9.662 1.00 86.94 92 ARG A N 1
ATOM 667 C CA . ARG A 1 92 ? 2.415 13.734 -9.778 1.00 86.94 92 ARG A CA 1
ATOM 668 C C . ARG A 1 92 ? 2.782 12.263 -9.817 1.00 86.94 92 ARG A C 1
ATOM 670 O O . ARG A 1 92 ? 3.659 11.886 -10.589 1.00 86.94 92 ARG A O 1
ATOM 677 N N . TYR A 1 93 ? 2.135 11.488 -8.970 1.00 90.44 93 TYR A N 1
ATOM 678 C CA . TYR A 1 93 ? 2.280 10.045 -8.854 1.00 90.44 93 TYR A CA 1
ATOM 679 C C . TYR A 1 93 ? 1.031 9.505 -8.160 1.00 90.44 93 TYR A C 1
ATOM 681 O O . TYR A 1 93 ? 0.237 10.269 -7.603 1.00 90.44 93 TYR A O 1
ATOM 689 N N . HIS A 1 94 ? 0.845 8.194 -8.205 1.00 90.25 94 HIS A N 1
ATOM 690 C CA . HIS A 1 94 ? -0.282 7.551 -7.556 1.00 90.25 94 HIS A CA 1
ATOM 691 C C . HIS A 1 94 ? 0.015 7.342 -6.063 1.00 90.25 94 HIS A C 1
ATOM 693 O O . HIS A 1 94 ? 0.733 6.416 -5.689 1.00 90.25 94 HIS A O 1
ATOM 699 N N . CYS A 1 95 ? -0.523 8.208 -5.196 1.00 85.44 95 CYS A N 1
ATOM 700 C CA . CYS A 1 95 ? -0.218 8.199 -3.758 1.00 85.44 95 CYS A CA 1
ATOM 701 C C . CYS A 1 95 ? -0.551 6.869 -3.061 1.00 85.44 95 CYS A C 1
ATOM 703 O O . CYS A 1 95 ? 0.181 6.469 -2.161 1.00 85.44 95 CYS A O 1
ATOM 705 N N . ARG A 1 96 ? -1.615 6.170 -3.488 1.00 89.88 96 ARG A N 1
ATOM 706 C CA . ARG A 1 96 ? -1.964 4.841 -2.954 1.00 89.88 96 ARG A CA 1
ATOM 707 C C . ARG A 1 96 ? -0.913 3.789 -3.297 1.00 89.88 96 ARG A C 1
ATOM 709 O O . ARG A 1 96 ? -0.504 3.037 -2.427 1.00 89.88 96 ARG A O 1
ATOM 716 N N . LEU A 1 97 ? -0.385 3.813 -4.526 1.00 89.75 97 LEU A N 1
ATOM 717 C CA . LEU A 1 97 ? 0.704 2.904 -4.900 1.00 89.75 97 LEU A CA 1
ATOM 718 C C . LEU A 1 97 ? 1.976 3.248 -4.123 1.00 89.75 97 LEU A C 1
ATOM 720 O O . LEU A 1 97 ? 2.611 2.347 -3.592 1.00 89.75 97 LEU A O 1
ATOM 724 N N . LEU A 1 98 ? 2.314 4.535 -3.970 1.00 89.38 98 LEU A N 1
ATOM 725 C CA . LEU A 1 98 ? 3.464 4.931 -3.148 1.00 89.38 98 LEU A CA 1
ATOM 726 C C . LEU A 1 98 ? 3.350 4.406 -1.708 1.00 89.38 98 LEU A C 1
ATOM 728 O O . LEU A 1 98 ? 4.343 3.948 -1.153 1.00 89.38 98 LEU A O 1
ATOM 732 N N . ARG A 1 99 ? 2.149 4.459 -1.116 1.00 87.88 99 ARG A N 1
ATOM 733 C CA . ARG A 1 99 ? 1.879 3.972 0.243 1.00 87.88 99 ARG A CA 1
ATOM 734 C C . ARG A 1 99 ? 2.123 2.471 0.387 1.00 87.88 99 ARG A C 1
ATOM 736 O O . ARG A 1 99 ? 2.622 2.072 1.434 1.00 87.88 99 ARG A O 1
ATOM 743 N N . VAL A 1 100 ? 1.797 1.664 -0.626 1.00 87.56 100 VAL A N 1
ATOM 744 C CA . VAL A 1 100 ? 2.059 0.218 -0.576 1.00 87.56 100 VAL A CA 1
ATOM 745 C C . VAL A 1 100 ? 3.558 -0.059 -0.499 1.00 87.56 100 VAL A C 1
ATOM 747 O O . VAL A 1 100 ? 3.999 -0.796 0.371 1.00 87.56 100 VAL A O 1
ATOM 750 N N . TYR A 1 101 ? 4.357 0.582 -1.352 1.00 82.19 101 TYR A N 1
ATOM 751 C CA . TYR A 1 101 ? 5.805 0.347 -1.405 1.00 82.19 101 TYR A CA 1
ATOM 752 C C . TYR A 1 101 ? 6.600 1.069 -0.310 1.00 82.19 101 TYR A C 1
ATOM 754 O O . TYR A 1 101 ? 7.715 0.673 0.019 1.00 82.19 101 TYR A O 1
ATOM 762 N N . SER A 1 102 ? 6.058 2.157 0.235 1.00 77.38 102 SER A N 1
ATOM 763 C CA . SER A 1 102 ? 6.669 2.945 1.303 1.00 77.38 102 SER A CA 1
ATOM 764 C C . SER A 1 102 ? 5.646 3.194 2.416 1.00 77.38 102 SER A C 1
ATOM 766 O O . SER A 1 102 ? 5.166 4.320 2.593 1.00 77.38 102 SER A O 1
ATOM 768 N N . PRO A 1 103 ? 5.276 2.150 3.180 1.00 65.31 103 PRO A N 1
ATOM 769 C CA . PRO A 1 103 ? 4.381 2.319 4.311 1.00 65.31 103 PRO A CA 1
ATOM 770 C C . PRO A 1 103 ? 5.070 3.195 5.370 1.00 65.31 103 PRO A C 1
ATOM 772 O O . PRO A 1 103 ? 6.275 3.047 5.598 1.00 65.31 103 PRO A O 1
ATOM 775 N N . PRO A 1 104 ? 4.343 4.096 6.057 1.00 53.81 104 PRO A N 1
ATOM 776 C CA . PRO A 1 104 ? 4.928 5.091 6.966 1.00 53.81 104 PRO A CA 1
ATOM 777 C C . PRO A 1 104 ? 5.724 4.496 8.144 1.00 53.81 104 PRO A C 1
ATOM 779 O O . PRO A 1 104 ? 6.512 5.206 8.760 1.00 53.81 104 PRO A O 1
ATOM 782 N N . ALA A 1 105 ? 5.583 3.197 8.422 1.00 51.75 105 ALA A N 1
ATOM 783 C CA . ALA A 1 105 ? 6.358 2.467 9.427 1.00 51.75 105 ALA A CA 1
ATOM 784 C C . ALA A 1 105 ? 7.782 2.072 8.971 1.00 51.75 105 ALA A C 1
ATOM 786 O O . ALA A 1 105 ? 8.595 1.658 9.791 1.00 51.75 105 ALA A O 1
ATOM 787 N N . SER A 1 106 ? 8.114 2.207 7.681 1.00 45.19 106 SER A N 1
ATOM 788 C CA . SER A 1 106 ? 9.459 1.913 7.150 1.00 45.19 106 SER A CA 1
ATOM 789 C C . SER A 1 106 ? 10.471 3.044 7.385 1.00 45.19 106 SER A C 1
ATOM 791 O O . SER A 1 106 ? 11.674 2.862 7.180 1.00 45.19 106 SER A O 1
ATOM 793 N N . VAL A 1 107 ? 10.021 4.197 7.899 1.00 42.56 107 VAL A N 1
ATOM 794 C CA . VAL A 1 107 ? 10.908 5.193 8.506 1.00 42.56 107 VAL A CA 1
ATOM 795 C C . VAL A 1 107 ? 11.350 4.640 9.856 1.00 42.56 107 VAL A C 1
ATOM 797 O O . VAL A 1 107 ? 10.774 4.948 10.895 1.00 42.56 107 VAL A O 1
ATOM 800 N N . ARG A 1 108 ? 12.385 3.794 9.837 1.00 39.94 108 ARG A N 1
ATOM 801 C CA . ARG A 1 108 ? 13.189 3.487 11.021 1.00 39.94 108 ARG A CA 1
ATOM 802 C C . ARG A 1 108 ? 13.510 4.828 11.679 1.00 39.94 108 ARG A C 1
ATOM 804 O O . ARG A 1 108 ? 14.211 5.644 11.078 1.00 39.94 108 ARG A O 1
ATOM 811 N N . HIS A 1 109 ? 12.952 5.086 12.863 1.00 36.00 109 HIS A N 1
ATOM 812 C CA . HIS A 1 109 ? 13.396 6.208 13.676 1.00 36.00 109 HIS A CA 1
ATOM 813 C C . HIS A 1 109 ? 14.917 6.062 13.797 1.00 36.00 109 HIS A C 1
ATOM 815 O O . HIS A 1 109 ? 15.372 4.998 14.227 1.00 36.00 109 HIS A O 1
ATOM 821 N N . PRO A 1 110 ? 15.726 7.043 13.358 1.00 41.38 110 PRO A N 1
ATOM 822 C CA . PRO A 1 110 ? 17.102 7.053 13.798 1.00 41.38 110 PRO A CA 1
ATOM 823 C C . PRO A 1 110 ? 17.032 7.106 15.324 1.00 41.38 110 PRO A C 1
ATOM 825 O O . PRO A 1 110 ? 16.428 8.026 15.881 1.00 41.38 110 PRO A O 1
ATOM 828 N N . GLU A 1 111 ? 17.583 6.081 15.977 1.00 41.44 111 GLU A N 1
ATOM 829 C CA . GLU A 1 111 ? 17.968 6.140 17.387 1.00 41.44 111 GLU A CA 1
ATOM 830 C C . GLU A 1 111 ? 18.550 7.535 17.656 1.00 41.44 111 GLU A C 1
ATOM 832 O O . GLU A 1 111 ? 19.271 8.048 16.788 1.00 41.44 111 GLU A O 1
ATOM 837 N N . PRO A 1 112 ? 18.242 8.191 18.787 1.00 37.97 112 PRO A N 1
ATOM 838 C CA . PRO A 1 112 ? 18.776 9.509 19.089 1.00 37.97 112 PRO A CA 1
ATOM 839 C C . PRO A 1 112 ? 20.278 9.397 19.382 1.00 37.97 112 PRO A C 1
ATOM 841 O O . PRO A 1 112 ? 20.726 9.520 20.518 1.00 37.97 112 PRO A O 1
ATOM 844 N N . SER A 1 113 ? 21.089 9.173 18.349 1.00 44.88 113 SER A N 1
ATOM 845 C CA . SER A 1 113 ? 22.520 9.374 18.409 1.00 44.88 113 SER A CA 1
ATOM 846 C C . SER A 1 113 ? 22.727 10.875 18.512 1.00 44.88 113 SER A C 1
ATOM 848 O O . SER A 1 113 ? 22.422 11.636 17.588 1.00 44.88 113 SER A O 1
ATOM 850 N N . THR A 1 114 ? 23.217 11.300 19.668 1.00 45.34 114 THR A N 1
ATOM 851 C CA . THR A 1 114 ? 23.810 12.609 19.910 1.00 45.34 114 THR A CA 1
ATOM 852 C C . THR A 1 114 ? 24.915 12.844 18.886 1.00 45.34 114 THR A C 1
ATOM 854 O O . THR A 1 114 ? 26.084 12.536 19.089 1.00 45.34 114 THR A O 1
ATOM 857 N N . THR A 1 115 ? 24.549 13.372 17.727 1.00 48.56 115 THR A N 1
ATOM 858 C CA . THR A 1 115 ? 25.518 13.853 16.753 1.00 48.56 115 THR A CA 1
ATOM 859 C C . THR A 1 115 ? 25.044 15.209 16.287 1.00 48.56 115 THR A C 1
ATOM 861 O O . THR A 1 115 ? 24.073 15.362 15.547 1.00 48.56 115 THR A O 1
ATOM 864 N N . THR A 1 116 ? 25.720 16.207 16.839 1.00 39.94 116 THR A N 1
ATOM 865 C CA . THR A 1 116 ? 25.687 17.618 16.493 1.00 39.94 116 THR A CA 1
ATOM 866 C C . THR A 1 116 ? 25.378 17.807 15.012 1.00 39.94 116 THR A C 1
ATOM 868 O O . THR A 1 116 ? 26.102 17.324 14.141 1.00 39.94 116 THR A O 1
ATOM 871 N N . ARG A 1 117 ? 24.281 18.512 14.726 1.00 41.44 117 ARG A N 1
ATOM 872 C CA . ARG A 1 117 ? 23.869 18.890 13.374 1.00 41.44 117 ARG A CA 1
ATOM 873 C C . ARG A 1 117 ? 24.939 19.801 12.771 1.00 41.44 117 ARG A C 1
ATOM 875 O O . ARG A 1 117 ? 24.897 21.014 12.955 1.00 41.44 117 ARG A O 1
ATOM 882 N N . GLY A 1 118 ? 25.905 19.210 12.074 1.00 41.66 118 GLY A N 1
ATOM 883 C CA . GLY A 1 118 ? 26.872 19.948 11.270 1.00 41.66 118 GLY A CA 1
ATOM 884 C C . GLY A 1 118 ? 26.154 20.803 10.216 1.00 41.66 118 GLY A C 1
ATOM 885 O O . GLY A 1 118 ? 25.044 20.455 9.787 1.00 41.66 118 GLY A O 1
ATOM 886 N N . PRO A 1 11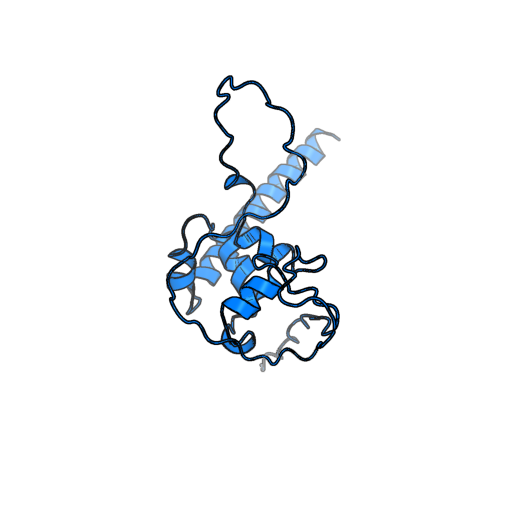9 ? 26.731 21.946 9.810 1.00 40.22 119 PRO A N 1
ATOM 887 C CA . PRO A 1 119 ? 26.083 22.848 8.871 1.00 40.22 119 PRO A CA 1
ATOM 888 C C . PRO A 1 119 ? 25.815 22.139 7.538 1.00 40.22 119 PRO A C 1
ATOM 890 O O . PRO A 1 119 ? 26.621 21.340 7.062 1.00 40.22 119 PRO A O 1
ATOM 893 N N . ARG A 1 120 ? 24.665 22.447 6.921 1.00 45.41 120 ARG A N 1
ATOM 894 C CA . ARG A 1 120 ? 24.329 22.003 5.561 1.00 45.41 120 ARG A CA 1
ATOM 895 C C . ARG A 1 120 ? 25.459 22.421 4.620 1.00 45.41 120 ARG A C 1
ATOM 897 O O . ARG A 1 120 ? 25.615 23.611 4.353 1.00 45.41 120 ARG A O 1
ATOM 904 N N . ALA A 1 121 ? 26.206 21.450 4.099 1.00 40.03 121 ALA A N 1
ATOM 905 C CA . ALA A 1 121 ? 27.173 21.689 3.041 1.00 40.03 121 ALA A CA 1
ATOM 906 C C . ALA A 1 121 ? 26.435 22.284 1.831 1.00 40.03 121 ALA A C 1
ATOM 908 O O . ALA A 1 121 ? 25.593 21.642 1.198 1.00 40.03 121 ALA A O 1
ATOM 909 N N . ARG A 1 122 ? 26.706 23.560 1.558 1.00 41.00 122 ARG A N 1
ATOM 910 C CA . ARG A 1 122 ? 26.304 24.237 0.327 1.00 41.00 122 ARG A CA 1
ATOM 911 C C . ARG A 1 122 ? 27.018 23.524 -0.819 1.00 41.00 122 ARG A C 1
ATOM 913 O O . ARG A 1 122 ? 28.215 23.283 -0.713 1.00 41.00 122 ARG A O 1
ATOM 920 N N . ALA A 1 123 ? 26.276 23.171 -1.869 1.00 39.81 123 ALA A N 1
ATOM 921 C CA . ALA A 1 123 ? 26.784 22.446 -3.030 1.00 39.81 123 ALA A CA 1
ATOM 922 C C . ALA A 1 123 ? 28.101 23.056 -3.536 1.00 39.81 123 ALA A C 1
ATOM 924 O O . ALA A 1 123 ? 28.107 24.136 -4.127 1.00 39.81 123 ALA A O 1
ATOM 925 N N . THR A 1 124 ? 29.207 22.364 -3.280 1.00 36.59 124 THR A N 1
ATOM 926 C CA . THR A 1 124 ? 30.504 22.636 -3.886 1.00 36.59 124 THR A CA 1
ATOM 927 C C . THR A 1 124 ? 30.599 21.872 -5.202 1.00 36.59 124 THR A C 1
ATOM 929 O O . THR A 1 124 ? 30.087 20.763 -5.362 1.00 36.59 124 THR A O 1
ATOM 932 N N . SER A 1 125 ? 31.180 22.544 -6.188 1.00 36.81 125 SER A N 1
ATOM 933 C CA . SER A 1 125 ? 31.358 22.094 -7.563 1.00 36.81 125 SER A CA 1
ATOM 934 C C . SER A 1 125 ? 32.045 20.731 -7.665 1.00 36.81 125 SER A C 1
ATOM 936 O O . SER A 1 125 ? 32.976 20.434 -6.921 1.00 36.81 125 SER A O 1
ATOM 938 N N . ARG A 1 126 ? 31.582 19.951 -8.651 1.00 46.28 126 ARG A N 1
ATOM 939 C CA . ARG A 1 126 ? 32.093 18.649 -9.104 1.00 46.28 126 ARG A CA 1
ATOM 940 C C . ARG A 1 126 ? 33.618 18.521 -9.011 1.00 46.28 126 ARG A C 1
ATOM 942 O O . ARG A 1 126 ? 34.332 19.354 -9.562 1.00 46.28 126 ARG A O 1
ATOM 949 N N . GLN A 1 127 ? 34.079 17.387 -8.491 1.00 33.84 127 GLN A N 1
ATOM 950 C CA . GLN A 1 127 ? 35.321 16.767 -8.942 1.00 33.84 127 GLN A CA 1
ATOM 951 C C . GLN A 1 127 ? 35.029 15.330 -9.375 1.00 33.84 127 GLN A C 1
ATOM 953 O O . GLN A 1 127 ? 34.335 14.570 -8.704 1.00 33.84 127 GLN A O 1
ATOM 958 N N . SER A 1 128 ? 35.487 15.040 -10.583 1.00 40.38 128 SER A N 1
ATOM 959 C CA . SER A 1 128 ? 35.418 13.785 -11.319 1.00 40.38 128 SER A CA 1
ATOM 960 C C . SER A 1 128 ? 36.360 12.737 -10.743 1.00 40.38 128 SER A C 1
ATOM 962 O O . SER A 1 128 ? 37.531 13.059 -10.596 1.00 40.38 128 SER A O 1
ATOM 964 N N . LEU A 1 129 ? 35.900 11.493 -10.574 1.00 30.38 129 LEU A N 1
ATOM 965 C CA . LEU A 1 129 ? 36.701 10.269 -10.744 1.00 30.38 129 LEU A CA 1
ATOM 966 C C . LEU A 1 129 ? 35.775 9.084 -11.119 1.00 30.38 129 LEU A C 1
ATOM 968 O O . LEU A 1 129 ? 34.566 9.163 -10.880 1.00 30.38 129 LEU A O 1
ATOM 972 N N . PRO A 1 130 ? 36.299 8.051 -11.809 1.00 37.94 130 PRO A N 1
ATOM 973 C CA . PRO A 1 130 ? 35.532 7.208 -12.720 1.00 37.94 130 PRO A CA 1
ATOM 974 C C . PRO A 1 130 ? 34.826 6.067 -11.986 1.00 37.94 130 PRO A C 1
ATOM 976 O O . PRO A 1 130 ? 35.379 5.476 -11.061 1.00 37.94 130 PRO A O 1
ATOM 979 N N . SER A 1 131 ? 33.620 5.717 -12.434 1.00 33.31 131 SER A N 1
ATOM 980 C CA . SER A 1 131 ? 32.960 4.474 -12.032 1.00 33.31 131 SER A CA 1
ATOM 981 C C . SER A 1 131 ? 32.997 3.492 -13.207 1.00 33.31 131 SER A C 1
ATOM 983 O O . SER A 1 131 ? 32.717 3.912 -14.336 1.00 33.31 131 SER A O 1
ATOM 985 N N . PRO A 1 132 ? 33.390 2.224 -12.986 1.00 36.00 132 PRO A N 1
ATOM 986 C CA . PRO A 1 132 ? 33.501 1.237 -14.043 1.00 36.00 132 PRO A CA 1
ATOM 987 C C . PRO A 1 132 ? 32.114 0.842 -14.553 1.00 36.00 132 PRO A C 1
ATOM 989 O O . PRO A 1 132 ? 31.133 0.774 -13.814 1.00 36.00 132 PRO A O 1
ATOM 992 N N . ALA A 1 133 ? 32.071 0.608 -15.857 1.00 39.53 133 ALA A N 1
ATOM 993 C CA . ALA A 1 133 ? 30.906 0.223 -16.623 1.00 39.53 133 ALA A 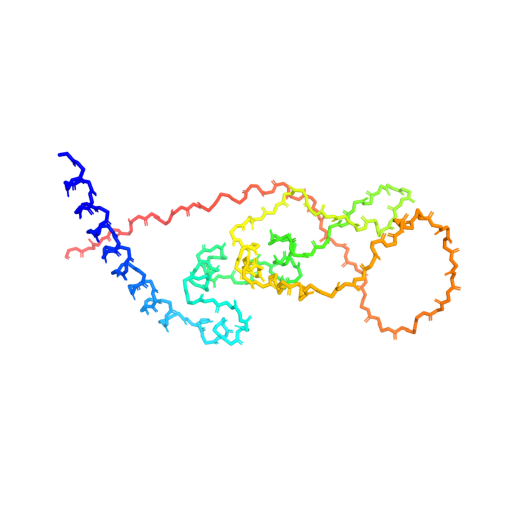CA 1
ATOM 994 C C . ALA A 1 133 ? 30.199 -1.019 -16.057 1.00 39.53 133 ALA A C 1
ATOM 996 O O . ALA A 1 133 ? 30.796 -2.086 -15.954 1.00 39.53 133 ALA A O 1
ATOM 997 N N . VAL A 1 134 ? 28.888 -0.904 -15.845 1.00 31.73 134 VAL A N 1
ATOM 998 C CA . VAL A 1 134 ? 27.955 -1.965 -16.233 1.00 31.73 134 VAL A CA 1
ATOM 999 C C . VAL A 1 134 ? 26.874 -1.294 -17.063 1.00 31.73 134 VAL A C 1
ATOM 1001 O O . VAL A 1 134 ? 26.141 -0.422 -16.599 1.00 31.73 134 VAL A O 1
ATOM 1004 N N . ALA A 1 135 ? 26.880 -1.642 -18.343 1.00 35.28 135 ALA A N 1
ATOM 1005 C CA . ALA A 1 135 ? 25.968 -1.140 -19.344 1.00 35.28 135 ALA A CA 1
ATOM 1006 C C . ALA A 1 135 ? 24.520 -1.470 -18.962 1.00 35.28 135 ALA A C 1
ATOM 1008 O O . ALA A 1 135 ? 24.177 -2.627 -18.739 1.00 35.28 135 ALA A O 1
ATOM 1009 N N . SER A 1 136 ? 23.656 -0.461 -18.962 1.00 41.88 136 SER A N 1
ATOM 1010 C CA . SER A 1 136 ? 22.252 -0.678 -19.283 1.00 41.88 136 SER A CA 1
ATOM 1011 C C . SER A 1 136 ? 21.824 0.427 -20.231 1.00 41.88 136 SER A C 1
ATOM 1013 O O . SER A 1 136 ? 21.784 1.610 -19.896 1.00 41.88 136 SER A O 1
ATOM 1015 N N . THR A 1 137 ? 21.672 0.003 -21.475 1.00 39.94 137 THR A N 1
ATOM 1016 C CA . THR A 1 137 ? 21.463 0.789 -22.676 1.00 39.94 137 THR A CA 1
ATOM 1017 C C . THR A 1 137 ? 20.268 1.724 -22.531 1.00 39.94 137 THR A C 1
ATOM 1019 O O . THR A 1 137 ? 19.128 1.304 -22.343 1.00 39.94 137 THR A O 1
ATOM 1022 N N . CYS A 1 138 ? 20.542 3.016 -22.673 1.00 35.91 138 CYS A N 1
ATOM 1023 C CA . CYS A 1 138 ? 19.554 4.030 -22.993 1.00 35.91 138 CYS A CA 1
ATOM 1024 C C . CYS A 1 138 ? 18.972 3.760 -24.386 1.00 35.91 138 CYS A C 1
ATOM 1026 O O . CYS A 1 138 ? 19.747 3.636 -25.323 1.00 35.91 138 CYS A O 1
ATOM 1028 N N . CYS A 1 139 ? 17.644 3.742 -24.509 1.00 33.06 139 CYS A N 1
ATOM 1029 C CA . CYS A 1 139 ? 16.830 4.229 -25.637 1.00 33.06 139 CYS A CA 1
ATOM 1030 C C . CYS A 1 139 ? 15.367 4.016 -25.191 1.00 33.06 139 CYS A C 1
ATOM 1032 O O . CYS A 1 139 ? 14.888 2.897 -25.126 1.00 33.06 139 CYS A O 1
ATOM 1034 N N . GLY A 1 140 ? 14.621 5.006 -24.708 1.00 34.25 140 GLY A N 1
ATOM 1035 C CA . GLY A 1 140 ? 14.379 6.280 -25.364 1.00 34.25 140 GLY A CA 1
ATOM 1036 C C . GLY A 1 140 ? 13.107 6.205 -26.206 1.00 34.25 140 GLY A C 1
ATOM 1037 O O . GLY A 1 140 ? 13.193 6.422 -27.397 1.00 34.25 140 GLY A O 1
ATOM 1038 N N . HIS A 1 141 ? 11.957 5.887 -25.601 1.00 31.45 141 HIS A N 1
ATOM 1039 C CA . HIS A 1 141 ? 10.625 6.236 -26.114 1.00 31.45 141 HIS A CA 1
ATOM 1040 C C . HIS A 1 141 ? 9.672 6.343 -24.919 1.00 31.45 141 HIS A C 1
ATOM 1042 O O . HIS A 1 141 ? 9.135 5.362 -24.411 1.00 31.45 141 HIS A O 1
ATOM 1048 N N . SER A 1 142 ? 9.475 7.550 -24.408 1.00 34.47 142 SER A N 1
ATOM 1049 C CA . SER A 1 142 ? 8.305 7.841 -23.582 1.00 34.47 142 SER A CA 1
ATOM 1050 C C . SER A 1 142 ? 7.738 9.150 -24.074 1.00 34.47 142 SER A C 1
ATOM 1052 O O . SER A 1 142 ? 8.000 10.228 -23.548 1.00 34.47 142 SER A O 1
ATOM 1054 N N . SER A 1 143 ? 7.000 9.012 -25.172 1.00 29.33 143 SER A N 1
ATOM 1055 C CA . SER A 1 143 ? 5.991 9.960 -25.599 1.00 29.33 143 SER A CA 1
ATOM 1056 C C . SER A 1 143 ? 5.182 10.370 -24.374 1.00 29.33 143 SER A C 1
ATOM 1058 O O . SER A 1 143 ? 4.645 9.543 -23.636 1.00 29.33 143 SER A O 1
ATOM 1060 N N . ALA A 1 144 ? 5.166 11.676 -24.135 1.00 35.34 144 ALA A N 1
ATOM 1061 C CA . ALA A 1 144 ? 4.424 12.316 -23.073 1.00 35.34 144 ALA A CA 1
ATOM 1062 C C . ALA A 1 144 ? 2.921 12.095 -23.286 1.00 35.34 144 ALA A C 1
ATOM 1064 O O . ALA A 1 144 ? 2.219 12.950 -23.815 1.00 35.34 144 ALA A O 1
ATOM 1065 N N . THR A 1 145 ? 2.397 10.947 -22.870 1.00 33.69 145 THR A N 1
ATOM 1066 C CA . THR A 1 145 ? 0.957 10.765 -22.762 1.00 33.69 145 THR A CA 1
ATOM 1067 C C . THR A 1 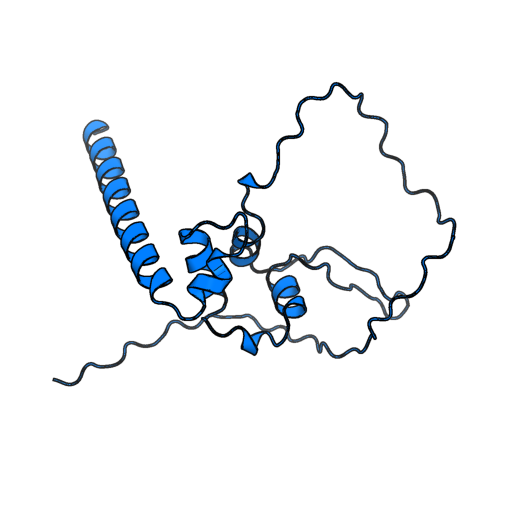145 ? 0.523 11.289 -21.405 1.00 33.69 145 THR A C 1
ATOM 1069 O O . THR A 1 145 ? 0.698 10.627 -20.382 1.00 33.69 145 THR A O 1
ATOM 1072 N N . LYS A 1 146 ? -0.070 12.488 -21.397 1.00 30.17 146 LYS A N 1
ATOM 1073 C CA . LYS A 1 146 ? -1.004 12.905 -20.346 1.00 30.17 146 LYS A CA 1
ATOM 1074 C C . LYS A 1 146 ? -2.196 11.935 -20.363 1.00 30.17 146 LYS A C 1
ATOM 1076 O O . LYS A 1 146 ? -3.238 12.256 -20.917 1.00 30.17 146 LYS A O 1
ATOM 1081 N N . ARG A 1 147 ? -2.047 10.729 -19.814 1.00 32.25 147 ARG A N 1
ATOM 1082 C CA . ARG A 1 147 ? -3.187 9.859 -19.513 1.00 32.25 147 ARG A CA 1
ATOM 1083 C C . ARG A 1 147 ? -3.578 10.117 -18.068 1.00 32.25 147 ARG A C 1
ATOM 1085 O O . ARG A 1 147 ? -2.829 9.816 -17.143 1.00 32.25 147 ARG A O 1
ATOM 1092 N N . HIS A 1 148 ? -4.735 10.741 -17.895 1.00 31.55 148 HIS A N 1
ATOM 1093 C CA . HIS A 1 148 ? -5.496 10.586 -16.669 1.00 31.55 148 HIS A CA 1
ATOM 1094 C C . HIS A 1 148 ? -5.899 9.109 -16.612 1.00 31.55 148 HIS A C 1
ATOM 1096 O O . HIS A 1 148 ? -6.677 8.666 -17.449 1.00 31.55 148 HIS A O 1
ATOM 1102 N N . TYR A 1 149 ? -5.319 8.331 -15.697 1.00 40.06 149 TYR A N 1
ATOM 1103 C CA . TYR A 1 149 ? -5.853 7.009 -15.379 1.00 40.06 149 TYR A CA 1
ATOM 1104 C C . TYR A 1 149 ? -7.145 7.230 -14.590 1.00 40.06 149 TYR A C 1
ATOM 1106 O O . TYR A 1 149 ? -7.112 7.442 -13.381 1.00 40.06 149 TYR A O 1
ATOM 1114 N N . SER A 1 150 ? -8.279 7.275 -15.285 1.00 31.20 150 SER A N 1
ATOM 1115 C CA . SER A 1 150 ? -9.574 7.004 -14.671 1.00 31.20 150 SER A CA 1
ATOM 1116 C C . SER A 1 150 ? -9.734 5.489 -14.637 1.00 31.20 150 SER A C 1
ATOM 1118 O O . SER A 1 150 ? -9.909 4.869 -15.682 1.00 31.20 150 SER A O 1
ATOM 1120 N N . VAL A 1 151 ? -9.625 4.886 -13.453 1.00 38.69 151 VAL A N 1
ATOM 1121 C CA . VAL A 1 151 ? -10.078 3.506 -13.248 1.00 38.69 151 VAL A CA 1
ATOM 1122 C C . VAL A 1 151 ? -11.601 3.548 -13.348 1.00 38.69 151 VAL A C 1
ATOM 1124 O O . VAL A 1 151 ? -12.258 4.140 -12.492 1.00 38.69 151 VAL A O 1
ATOM 1127 N N . GLN A 1 152 ? -12.150 3.026 -14.441 1.00 30.06 152 GLN A N 1
ATOM 1128 C CA . GLN A 1 152 ? -13.592 2.887 -14.619 1.00 30.06 152 GLN A CA 1
ATOM 1129 C C . GLN A 1 152 ? -14.034 1.636 -13.838 1.00 30.06 152 GLN A C 1
ATOM 1131 O O . GLN A 1 152 ? -13.432 0.581 -14.041 1.00 30.06 152 GLN A O 1
ATOM 1136 N N . PRO A 1 153 ? -14.995 1.737 -12.901 1.00 36.00 153 PRO A N 1
ATOM 1137 C CA . PRO A 1 153 ? -15.474 0.576 -12.154 1.00 36.00 153 PRO A CA 1
ATOM 1138 C C . PRO A 1 153 ? -16.158 -0.427 -13.103 1.00 36.00 153 PRO A C 1
ATOM 1140 O O . PRO A 1 153 ? -16.774 0.010 -14.078 1.00 36.00 153 PRO A O 1
ATOM 1143 N N . PRO A 1 154 ? -16.052 -1.745 -12.848 1.00 42.00 154 PRO A N 1
ATOM 1144 C CA . PRO A 1 154 ? -16.697 -2.754 -13.685 1.00 42.00 154 PRO A CA 1
ATOM 1145 C C . PRO A 1 154 ? -18.224 -2.600 -13.632 1.00 42.00 154 PRO A C 1
ATOM 1147 O O . PRO A 1 154 ? -18.792 -2.401 -12.556 1.00 42.00 154 PRO A O 1
ATOM 1150 N N . GLU A 1 155 ? -18.882 -2.667 -14.793 1.00 39.72 155 GLU A N 1
ATOM 1151 C CA . GLU A 1 155 ? -20.346 -2.673 -14.876 1.00 39.72 155 GLU A CA 1
ATOM 1152 C C . GLU A 1 155 ? -20.916 -3.987 -14.312 1.00 39.72 155 GLU A C 1
ATOM 1154 O O . GLU A 1 155 ? -20.285 -5.037 -14.457 1.00 39.72 155 GLU A O 1
ATOM 1159 N N . PRO A 1 156 ? -22.088 -3.954 -13.649 1.00 42.00 156 PRO A N 1
ATOM 1160 C CA . PRO A 1 156 ? -22.678 -5.147 -13.057 1.00 42.00 156 PRO A CA 1
ATOM 1161 C C . PRO A 1 156 ? -23.138 -6.118 -14.152 1.00 42.00 156 PRO A C 1
ATOM 1163 O O . PRO A 1 156 ? -24.075 -5.829 -14.896 1.00 42.00 156 PRO A O 1
ATOM 1166 N N . GLU A 1 157 ? -22.496 -7.284 -14.235 1.00 45.47 157 GLU A N 1
ATOM 1167 C CA . GLU A 1 157 ? -22.940 -8.377 -15.101 1.00 45.47 157 GLU A CA 1
ATOM 1168 C C . GLU A 1 157 ? -24.312 -8.889 -14.636 1.00 45.47 157 GLU A C 1
ATOM 1170 O O . GLU A 1 157 ? -24.511 -9.261 -13.476 1.00 45.47 157 GLU A O 1
ATOM 1175 N N . ALA A 1 158 ? -25.285 -8.874 -15.549 1.00 48.22 158 ALA A N 1
ATOM 1176 C CA . ALA A 1 158 ? -26.626 -9.385 -15.310 1.00 48.22 158 ALA A CA 1
ATOM 1177 C C . ALA A 1 158 ? -26.586 -10.908 -15.114 1.00 48.22 158 ALA A C 1
ATOM 1179 O O . ALA A 1 158 ? -26.182 -11.651 -16.007 1.00 48.22 158 ALA A O 1
ATOM 1180 N N . VAL A 1 159 ? -27.039 -11.363 -13.946 1.00 44.53 159 VAL A N 1
ATOM 1181 C CA . VAL A 1 159 ? -27.211 -12.781 -13.608 1.00 44.53 159 VAL A CA 1
ATOM 1182 C C . VAL A 1 159 ? -28.428 -13.328 -14.372 1.00 44.53 159 VAL A C 1
ATOM 1184 O O . VAL A 1 159 ? -29.529 -12.814 -14.156 1.00 44.53 159 VAL A O 1
ATOM 1187 N N . PRO A 1 160 ? -28.292 -14.332 -15.261 1.00 53.72 160 PRO A N 1
ATOM 1188 C CA . PRO A 1 160 ? -29.454 -14.989 -15.850 1.00 53.72 160 PRO A CA 1
ATOM 1189 C C . PRO A 1 160 ? -30.123 -15.928 -14.830 1.00 53.72 160 PRO A C 1
ATOM 1191 O O . PRO A 1 160 ? -29.438 -16.588 -14.048 1.00 53.72 160 PRO A O 1
ATOM 1194 N N . ALA A 1 161 ? -31.460 -15.926 -14.846 1.00 52.53 161 ALA A N 1
ATOM 1195 C CA . ALA A 1 161 ? -32.351 -16.675 -13.955 1.00 52.53 161 ALA A CA 1
ATOM 1196 C C . ALA A 1 161 ? -32.392 -18.185 -14.236 1.00 52.53 161 ALA A C 1
ATOM 1198 O O . ALA A 1 161 ? -32.221 -18.571 -15.416 1.00 52.53 161 ALA A O 1
#

Radius of gyration: 22.82 Å; chains: 1; bounding box: 69×41×52 Å

Secondary structure (DSSP, 8-state):
-HHHHHHHHHHHHHHHHHHHHHHHHHHHTSTTHHHHHTSTT--HHHHHHHHHHHTT-SGGG-SHHHHHHHTT-S-EE--BTTB---EE--SS--HHHHHHHS-GGGS--------------------------------------------PPPP-PPPP-

pLDDT: mean 71.52, std 24.81, range [29.33, 98.25]